Protein AF-A0A0Q1FCD8-F1 (afdb_monomer)

Nearest PDB structures (foldseek):
  8akt-assembly1_0  TM=8.439E-01  e=7.399E+00  Synechocystis sp. PCC 6803

Structure (mmCIF, N/CA/C/O backbone):
data_AF-A0A0Q1FCD8-F1
#
_entry.id   AF-A0A0Q1FCD8-F1
#
loop_
_atom_site.group_PDB
_atom_site.id
_atom_site.type_symbol
_atom_site.label_atom_id
_atom_site.label_alt_id
_atom_site.label_comp_id
_atom_site.label_asym_id
_atom_site.label_entity_id
_atom_site.label_seq_id
_atom_site.pdbx_PDB_ins_code
_atom_site.Cartn_x
_atom_site.Cartn_y
_atom_site.Cartn_z
_atom_site.occupancy
_atom_site.B_iso_or_equiv
_atom_site.auth_seq_id
_atom_site.auth_comp_id
_atom_site.auth_asym_id
_atom_site.auth_atom_id
_atom_site.pdbx_PDB_model_num
ATOM 1 N N . MET A 1 1 ? -15.987 9.593 26.495 1.00 61.50 1 MET A N 1
ATOM 2 C CA . MET A 1 1 ? -15.291 8.304 26.291 1.00 61.50 1 MET A CA 1
ATOM 3 C C . MET A 1 1 ? -14.615 7.906 27.582 1.00 61.50 1 MET A C 1
ATOM 5 O O . MET A 1 1 ? -13.852 8.701 28.119 1.00 61.50 1 MET A O 1
ATOM 9 N N . ASP A 1 2 ? -14.897 6.698 28.055 1.00 77.62 2 ASP A N 1
ATOM 10 C CA . ASP A 1 2 ? -14.167 6.094 29.166 1.00 77.62 2 ASP A CA 1
ATOM 11 C C . ASP A 1 2 ? -12.656 5.980 28.828 1.00 77.62 2 ASP A C 1
ATOM 13 O O . ASP A 1 2 ? -12.315 5.715 27.663 1.00 77.62 2 ASP A O 1
ATOM 17 N N . PRO A 1 3 ? -11.728 6.193 29.782 1.00 75.25 3 PRO A N 1
ATOM 18 C CA . PRO A 1 3 ? -10.287 6.134 29.533 1.00 75.25 3 PRO A CA 1
ATOM 19 C C . PRO A 1 3 ? -9.818 4.823 28.886 1.00 75.25 3 PRO A C 1
ATOM 21 O O . PRO A 1 3 ? -8.913 4.855 28.046 1.00 75.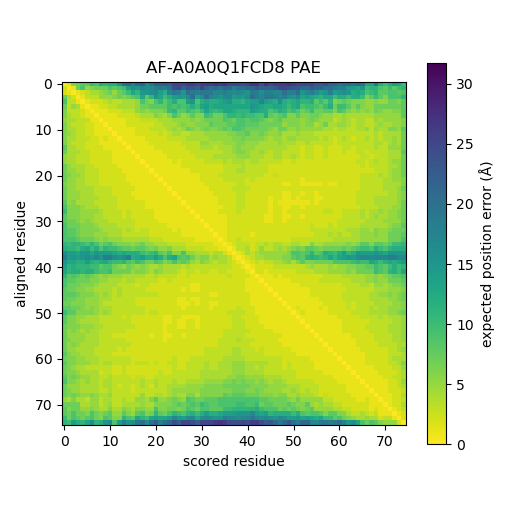25 3 PRO A O 1
ATOM 24 N N . ALA A 1 4 ? -10.451 3.687 29.204 1.00 76.44 4 ALA A N 1
ATOM 25 C CA . ALA A 1 4 ? -10.115 2.399 28.599 1.00 76.44 4 ALA A CA 1
ATOM 26 C C . ALA A 1 4 ? -10.490 2.354 27.107 1.00 76.44 4 ALA A C 1
ATOM 28 O O . ALA A 1 4 ? -9.731 1.853 26.275 1.00 76.44 4 ALA A O 1
ATOM 29 N N . THR A 1 5 ? -11.616 2.969 26.738 1.00 76.69 5 THR A N 1
ATOM 30 C CA . THR A 1 5 ? -12.094 3.045 25.347 1.00 76.69 5 THR A CA 1
ATOM 31 C C . THR A 1 5 ? -11.164 3.887 24.464 1.00 76.69 5 THR A C 1
ATOM 33 O O . THR A 1 5 ? -10.872 3.529 23.319 1.00 76.69 5 THR A O 1
ATOM 36 N N . SER A 1 6 ? -10.630 4.983 25.013 1.00 78.56 6 SER A N 1
ATOM 37 C CA . SER A 1 6 ? -9.673 5.855 24.317 1.00 78.56 6 SER A CA 1
ATOM 38 C C . SER A 1 6 ? -8.361 5.135 23.981 1.00 78.56 6 SER A C 1
ATOM 40 O O . SER A 1 6 ? -7.826 5.287 22.879 1.00 78.56 6 SER A O 1
ATOM 42 N N .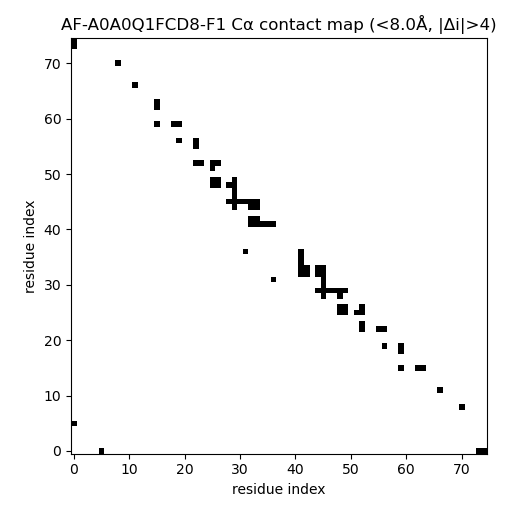 GLN A 1 7 ? -7.853 4.295 24.891 1.00 84.19 7 GLN A N 1
ATOM 43 C CA . GLN A 1 7 ? -6.646 3.505 24.627 1.00 84.19 7 GLN A CA 1
ATOM 44 C C . GLN A 1 7 ? -6.865 2.473 23.514 1.00 84.19 7 GLN A C 1
ATOM 46 O O . GLN A 1 7 ? -6.040 2.365 22.605 1.00 84.19 7 GLN A O 1
ATOM 51 N N . VAL A 1 8 ? -8.003 1.771 23.530 1.00 84.62 8 VAL A N 1
ATOM 52 C CA . VAL A 1 8 ? -8.357 0.796 22.486 1.00 84.62 8 VAL A CA 1
ATOM 53 C C . VAL A 1 8 ? -8.456 1.470 21.115 1.00 84.62 8 VAL A C 1
ATOM 55 O O . VAL A 1 8 ? -7.930 0.944 20.129 1.00 84.62 8 VAL A O 1
ATOM 58 N N . PHE A 1 9 ? -9.059 2.662 21.041 1.00 85.19 9 PHE A N 1
ATOM 59 C CA . PHE A 1 9 ? -9.106 3.437 19.803 1.00 85.19 9 PHE A CA 1
ATOM 60 C C . PHE A 1 9 ? -7.709 3.812 19.291 1.00 85.19 9 PHE A C 1
ATOM 62 O O . PHE A 1 9 ? -7.425 3.600 18.112 1.00 85.19 9 PHE A O 1
ATOM 69 N N . LYS A 1 10 ? -6.811 4.305 20.156 1.00 87.88 10 LYS A N 1
ATOM 70 C CA . LYS A 1 10 ? -5.436 4.660 19.757 1.00 87.88 10 LYS A CA 1
ATOM 71 C C . LYS A 1 10 ? -4.699 3.477 19.131 1.00 87.88 10 LYS A C 1
ATOM 73 O O . LYS A 1 10 ? -4.095 3.633 18.074 1.00 87.88 10 LYS A O 1
ATOM 78 N N . VAL A 1 11 ? -4.794 2.287 19.728 1.00 89.00 11 VAL A N 1
ATOM 79 C CA . VAL A 1 11 ? -4.157 1.071 19.190 1.00 89.00 11 VAL A CA 1
ATOM 80 C C . VAL A 1 11 ? -4.736 0.699 17.821 1.00 89.00 11 VAL A C 1
ATOM 82 O O . VAL A 1 11 ? -3.986 0.431 16.879 1.00 89.00 11 VAL A O 1
ATOM 85 N N . LYS A 1 12 ? -6.067 0.731 17.677 1.00 88.31 12 LYS A N 1
ATOM 86 C CA . LYS A 1 12 ? -6.750 0.477 16.397 1.00 88.31 12 LYS A CA 1
ATOM 87 C C . LYS A 1 12 ? -6.327 1.480 15.322 1.00 88.31 12 LYS A C 1
ATOM 89 O O . LYS A 1 12 ? -6.052 1.079 14.192 1.00 88.31 12 LYS A O 1
ATOM 94 N N . PHE A 1 13 ? -6.223 2.756 15.681 1.00 89.44 13 PHE A N 1
ATOM 95 C CA . PHE A 1 13 ? -5.805 3.824 14.780 1.00 89.44 13 PHE A CA 1
ATOM 96 C C . PHE A 1 13 ? -4.346 3.671 14.341 1.00 89.44 13 PHE A C 1
ATOM 98 O O . PHE A 1 13 ? -4.066 3.735 13.148 1.00 89.44 13 PHE A O 1
ATOM 105 N N . ILE A 1 14 ? -3.426 3.384 15.269 1.00 92.75 14 ILE A N 1
ATOM 106 C CA . ILE A 1 14 ? -2.011 3.127 14.953 1.00 92.75 14 ILE A CA 1
ATOM 107 C C . ILE A 1 14 ? -1.886 1.972 13.957 1.00 92.75 14 ILE A C 1
ATOM 109 O O . ILE A 1 14 ? -1.197 2.107 12.947 1.00 92.75 14 ILE A O 1
ATOM 113 N N . LYS A 1 15 ? -2.598 0.862 14.191 1.00 92.31 15 LYS A N 1
ATOM 114 C CA . LYS A 1 15 ? -2.602 -0.288 13.275 1.00 92.31 15 LYS A CA 1
ATOM 115 C C . LYS A 1 15 ? -3.071 0.103 11.873 1.00 92.31 15 LYS A C 1
ATOM 117 O O . LYS A 1 15 ? -2.498 -0.344 10.881 1.00 92.31 15 LYS A O 1
ATOM 122 N N . LEU A 1 16 ? -4.105 0.936 11.789 1.00 92.88 16 LEU A N 1
ATOM 123 C CA . LEU A 1 16 ? -4.638 1.404 10.519 1.00 92.88 16 LEU A CA 1
ATOM 124 C C . LEU A 1 16 ? -3.641 2.312 9.789 1.00 92.88 16 LEU A C 1
ATOM 126 O O . LEU A 1 16 ? -3.349 2.095 8.617 1.00 92.88 16 LEU A O 1
ATOM 130 N N . THR A 1 17 ? -3.067 3.285 10.492 1.00 94.19 17 THR A N 1
ATOM 131 C CA . THR A 1 17 ? -2.068 4.208 9.942 1.00 94.19 17 THR A CA 1
ATOM 132 C C . THR A 1 17 ? -0.817 3.466 9.480 1.00 94.19 17 THR A C 1
ATOM 134 O O . THR A 1 17 ? -0.288 3.759 8.410 1.00 94.19 17 THR A O 1
ATOM 137 N N . MET A 1 18 ? -0.365 2.461 10.231 1.00 96.00 18 MET A N 1
ATOM 138 C CA . MET A 1 18 ? 0.756 1.610 9.833 1.00 96.00 18 MET A CA 1
ATOM 139 C C . MET A 1 18 ? 0.448 0.850 8.535 1.00 96.00 18 MET A C 1
ATOM 141 O O . MET A 1 18 ? 1.263 0.852 7.617 1.00 96.00 18 MET A O 1
ATOM 145 N N . LEU A 1 19 ? -0.752 0.271 8.415 1.00 94.56 19 LEU A N 1
ATOM 146 C CA . LEU A 1 19 ? -1.191 -0.403 7.191 1.00 94.56 19 LEU A CA 1
ATOM 147 C C . LEU A 1 19 ? -1.251 0.556 5.991 1.00 94.56 19 LEU A C 1
ATOM 149 O O . LEU A 1 19 ? -0.831 0.190 4.895 1.00 94.56 19 LEU A O 1
ATOM 153 N N . LEU A 1 20 ? -1.726 1.788 6.196 1.00 94.62 20 LEU A N 1
ATOM 154 C CA . LEU A 1 20 ? -1.734 2.813 5.152 1.00 94.62 20 LEU A CA 1
ATOM 155 C C . LEU A 1 20 ? -0.315 3.163 4.686 1.00 94.62 20 LEU A C 1
ATOM 157 O O . LEU A 1 20 ? -0.081 3.274 3.488 1.00 94.62 20 LEU A O 1
ATOM 161 N N . ASN A 1 21 ? 0.645 3.279 5.607 1.00 97.62 21 ASN A N 1
ATOM 162 C CA . ASN A 1 21 ? 2.044 3.520 5.249 1.00 97.62 21 ASN A CA 1
ATOM 163 C C . ASN A 1 21 ? 2.627 2.372 4.416 1.00 97.62 21 ASN A C 1
ATOM 165 O O . ASN A 1 21 ? 3.295 2.627 3.419 1.00 97.62 21 ASN A O 1
ATOM 169 N N . VAL A 1 22 ? 2.323 1.116 4.758 1.00 97.38 22 VAL A N 1
ATOM 170 C CA . VAL A 1 22 ? 2.733 -0.045 3.946 1.00 97.38 22 VAL A CA 1
ATOM 171 C C . VAL A 1 22 ? 2.165 0.048 2.527 1.00 97.38 22 VAL A C 1
ATOM 173 O O . VAL A 1 22 ? 2.894 -0.168 1.564 1.00 97.38 22 VAL A O 1
ATOM 176 N N . ILE A 1 23 ? 0.892 0.426 2.380 1.00 97.44 23 ILE A N 1
ATOM 177 C CA . ILE A 1 23 ? 0.266 0.636 1.065 1.00 97.44 23 ILE A CA 1
ATOM 178 C C . ILE A 1 23 ? 1.002 1.724 0.273 1.00 97.44 23 ILE A C 1
ATOM 180 O O . ILE A 1 23 ? 1.309 1.524 -0.901 1.00 97.44 23 ILE A O 1
ATOM 1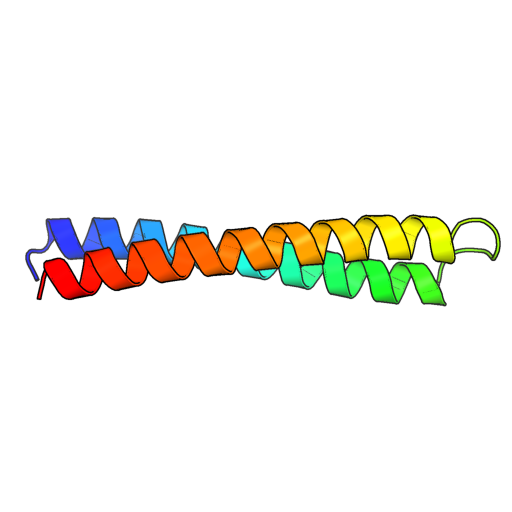84 N N . MET A 1 24 ? 1.313 2.855 0.911 1.00 97.81 24 MET A N 1
ATOM 185 C CA . MET A 1 24 ? 2.044 3.953 0.273 1.00 97.81 24 MET A CA 1
ATOM 186 C C . MET A 1 24 ? 3.441 3.517 -0.181 1.00 97.81 24 MET A C 1
ATOM 188 O O . MET A 1 24 ? 3.840 3.831 -1.300 1.00 97.81 24 MET A O 1
ATOM 192 N N . LEU A 1 25 ? 4.159 2.750 0.646 1.00 98.06 25 LEU A N 1
ATOM 193 C CA . LEU A 1 25 ? 5.470 2.200 0.296 1.00 98.06 25 LEU A CA 1
ATOM 194 C C . LEU A 1 25 ? 5.392 1.216 -0.875 1.00 98.06 25 LEU A C 1
ATOM 196 O O . LEU A 1 25 ? 6.270 1.238 -1.731 1.00 98.06 25 LEU A O 1
ATOM 200 N N . LEU A 1 26 ? 4.342 0.393 -0.959 1.00 97.75 26 LEU A N 1
ATOM 201 C CA . LEU A 1 26 ? 4.142 -0.505 -2.099 1.00 97.75 26 LEU A CA 1
ATOM 202 C C . LEU A 1 26 ? 3.876 0.266 -3.396 1.00 97.75 26 LEU A C 1
ATOM 204 O O . LEU A 1 26 ? 4.465 -0.069 -4.420 1.00 97.75 26 LEU A O 1
ATOM 208 N N . TYR A 1 27 ? 3.048 1.316 -3.364 1.00 98.00 27 TYR A N 1
ATOM 209 C CA . TYR A 1 27 ? 2.835 2.169 -4.540 1.00 98.00 27 TYR A CA 1
ATOM 210 C C . TYR A 1 27 ? 4.112 2.899 -4.957 1.00 98.00 27 TYR A C 1
ATOM 212 O O . TYR A 1 27 ? 4.462 2.886 -6.136 1.00 98.00 27 TYR A O 1
ATOM 220 N N . ALA A 1 28 ? 4.832 3.495 -4.004 1.00 97.75 28 ALA A N 1
ATOM 221 C CA . ALA A 1 28 ? 6.114 4.136 -4.277 1.00 97.75 28 ALA A CA 1
ATOM 222 C C . ALA A 1 28 ? 7.115 3.134 -4.871 1.00 97.75 28 ALA A C 1
ATOM 224 O O . ALA A 1 28 ? 7.745 3.419 -5.886 1.00 97.75 28 ALA A O 1
ATOM 225 N N . GLY A 1 29 ? 7.194 1.932 -4.295 1.00 97.19 29 GLY A N 1
ATOM 226 C CA . GLY A 1 29 ? 8.009 0.832 -4.796 1.00 97.19 29 GLY A CA 1
ATOM 227 C C . GLY A 1 29 ? 7.612 0.388 -6.202 1.00 97.19 29 GLY A C 1
ATOM 228 O O . GLY A 1 29 ? 8.493 0.142 -7.012 1.00 97.19 29 GLY A O 1
ATOM 229 N N . ALA A 1 30 ? 6.318 0.332 -6.528 1.00 96.31 30 ALA A N 1
ATOM 230 C CA . ALA A 1 30 ? 5.841 -0.014 -7.867 1.00 96.31 30 ALA A CA 1
ATOM 231 C C . ALA A 1 30 ? 6.257 1.030 -8.913 1.00 96.31 30 ALA A C 1
ATOM 233 O O . ALA A 1 30 ? 6.716 0.671 -9.995 1.00 96.31 30 ALA A O 1
ATO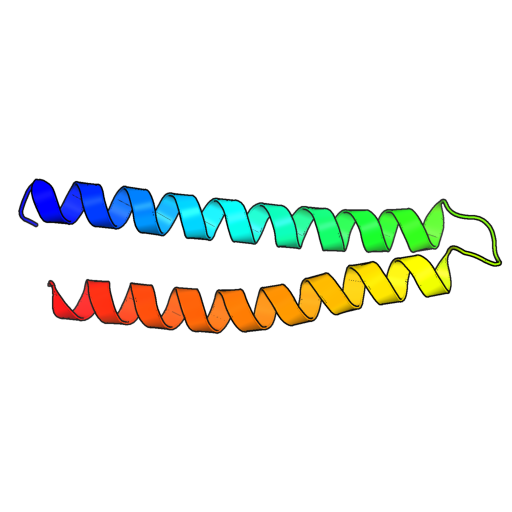M 234 N N . VAL A 1 31 ? 6.143 2.320 -8.577 1.00 96.94 31 VAL A N 1
ATOM 235 C CA . VAL A 1 31 ? 6.583 3.423 -9.446 1.00 96.94 31 VAL A CA 1
ATOM 236 C C . VAL A 1 31 ? 8.095 3.371 -9.641 1.00 96.94 31 VAL A C 1
ATOM 238 O O . VAL A 1 31 ? 8.568 3.373 -10.774 1.00 96.94 31 VAL A O 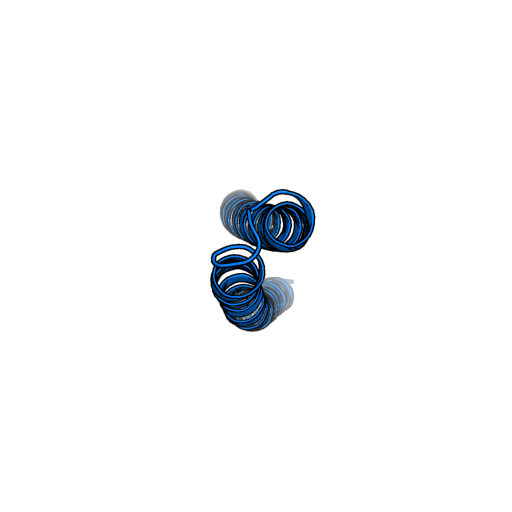1
ATOM 241 N N . VAL A 1 32 ? 8.856 3.257 -8.549 1.00 97.00 32 VAL A N 1
ATOM 242 C CA . VAL A 1 32 ? 10.314 3.081 -8.599 1.00 97.00 32 VAL A CA 1
ATOM 243 C C . VAL A 1 32 ? 10.673 1.870 -9.453 1.00 97.00 32 VAL A C 1
ATOM 245 O O . VAL A 1 32 ? 11.534 1.973 -10.319 1.00 97.00 32 VAL A O 1
ATOM 248 N N . ALA A 1 33 ? 9.980 0.747 -9.271 1.00 94.38 33 ALA A N 1
ATOM 249 C CA . ALA A 1 33 ? 10.252 -0.469 -10.013 1.00 94.38 33 ALA A CA 1
ATOM 250 C C . ALA A 1 33 ? 10.046 -0.296 -11.519 1.00 94.38 33 ALA A C 1
ATOM 252 O O . ALA A 1 33 ? 10.879 -0.728 -12.310 1.00 94.38 33 ALA A O 1
ATOM 253 N N . TYR A 1 34 ? 8.977 0.392 -11.907 1.00 94.62 34 TYR A N 1
ATOM 254 C CA . TYR A 1 34 ? 8.661 0.641 -13.306 1.00 94.62 34 TYR A CA 1
ATOM 255 C C . TYR A 1 34 ? 9.725 1.494 -14.020 1.00 94.62 34 TYR A C 1
ATOM 257 O O . TYR A 1 34 ? 10.025 1.247 -15.188 1.00 94.62 34 TYR A O 1
ATOM 265 N N . PHE A 1 35 ? 10.306 2.479 -13.325 1.00 95.25 35 PHE A N 1
ATOM 266 C CA . PHE A 1 35 ? 11.265 3.418 -13.919 1.00 95.25 35 PHE A CA 1
ATOM 267 C C . PHE A 1 35 ? 12.738 3.030 -13.739 1.00 95.25 35 PHE A C 1
ATOM 269 O O . PHE A 1 35 ? 13.554 3.410 -14.575 1.00 95.25 35 PHE A O 1
ATOM 276 N N . LEU A 1 36 ? 13.094 2.328 -12.658 1.00 94.50 36 LEU A N 1
ATOM 277 C CA . LEU A 1 36 ? 14.493 2.076 -12.286 1.00 94.50 36 LEU A CA 1
ATOM 278 C C . LEU A 1 36 ? 14.958 0.625 -12.467 1.00 94.50 36 LEU A C 1
ATOM 280 O O . LEU A 1 36 ? 16.167 0.399 -12.446 1.00 94.50 36 LEU A O 1
ATOM 284 N N . LEU A 1 37 ? 14.066 -0.359 -12.649 1.00 90.81 37 LEU A N 1
ATOM 285 C CA . LEU A 1 37 ? 14.504 -1.713 -13.015 1.00 90.81 37 LEU A CA 1
ATOM 286 C C . LEU A 1 37 ? 14.752 -1.844 -14.526 1.00 90.81 37 LEU A C 1
ATOM 288 O O . LEU A 1 37 ? 14.212 -1.098 -15.340 1.00 90.81 37 LEU A O 1
ATOM 292 N N . GLY A 1 38 ? 15.573 -2.831 -14.896 1.00 90.81 38 GLY A N 1
ATOM 293 C CA . GLY A 1 38 ? 15.815 -3.195 -16.293 1.00 90.81 38 GLY A CA 1
ATOM 294 C C . GLY A 1 38 ? 14.553 -3.686 -17.013 1.00 90.81 38 GLY A C 1
ATOM 295 O O . GLY A 1 38 ? 13.583 -4.096 -16.372 1.00 90.81 38 GLY A O 1
ATOM 296 N N . ALA A 1 39 ? 14.590 -3.669 -18.349 1.00 87.06 39 ALA A N 1
ATOM 297 C CA . ALA A 1 39 ? 13.435 -3.902 -19.226 1.00 87.06 39 ALA A CA 1
ATOM 298 C C . ALA A 1 39 ? 12.696 -5.237 -18.999 1.00 87.06 39 ALA A C 1
ATOM 300 O O . ALA A 1 39 ? 11.500 -5.318 -19.257 1.00 87.06 39 ALA A O 1
ATOM 301 N N . ASP A 1 40 ? 13.379 -6.260 -18.485 1.00 91.81 40 ASP A N 1
ATOM 302 C CA . ASP A 1 40 ? 12.770 -7.572 -18.235 1.00 91.81 40 ASP A CA 1
ATOM 303 C C . ASP A 1 40 ? 12.018 -7.640 -16.897 1.00 91.81 40 ASP A C 1
ATOM 305 O O . ASP A 1 40 ? 11.114 -8.456 -16.718 1.00 91.81 40 ASP A O 1
ATOM 309 N N . LEU A 1 41 ? 12.394 -6.793 -15.932 1.00 92.19 41 LEU A N 1
ATOM 310 C CA . LEU A 1 41 ? 11.904 -6.859 -14.551 1.00 92.19 41 LEU A CA 1
ATOM 311 C C . LEU A 1 41 ? 11.033 -5.665 -14.157 1.00 92.19 41 LEU A C 1
ATOM 313 O O . LEU A 1 41 ? 10.245 -5.785 -13.219 1.00 92.19 41 LEU A O 1
ATOM 317 N N . ASN A 1 42 ? 11.138 -4.534 -14.856 1.00 93.75 42 ASN A N 1
ATOM 318 C CA . ASN A 1 42 ? 10.420 -3.309 -14.511 1.00 93.75 42 ASN A CA 1
ATOM 319 C C . ASN A 1 42 ? 8.901 -3.507 -14.440 1.00 93.75 42 ASN A C 1
ATOM 321 O O . ASN A 1 42 ? 8.274 -3.194 -13.427 1.00 93.75 42 ASN A O 1
ATOM 325 N N . LEU A 1 43 ? 8.312 -4.088 -15.481 1.00 94.56 43 LEU A N 1
ATOM 326 C CA . LEU A 1 43 ? 6.878 -4.248 -15.618 1.00 94.56 43 LEU A CA 1
ATOM 327 C C . LEU A 1 43 ? 6.340 -5.369 -14.713 1.00 94.56 43 LEU A C 1
ATOM 329 O O . LEU A 1 43 ? 5.393 -5.093 -13.973 1.00 94.56 43 LEU A O 1
ATOM 333 N N . PRO A 1 44 ? 6.925 -6.587 -14.668 1.00 96.62 44 PRO A N 1
ATOM 334 C CA . PRO A 1 44 ? 6.448 -7.630 -13.760 1.00 96.62 44 PRO A CA 1
ATOM 335 C C . PRO A 1 44 ? 6.498 -7.208 -12.288 1.00 96.62 44 PRO A C 1
ATOM 337 O O . PRO A 1 44 ? 5.521 -7.394 -11.561 1.00 96.62 44 PRO A O 1
ATOM 340 N N . VAL A 1 45 ? 7.600 -6.592 -11.843 1.00 96.69 45 VAL A N 1
ATOM 341 C CA . VAL A 1 45 ? 7.755 -6.168 -10.443 1.00 96.69 45 VAL A CA 1
ATOM 342 C C . VAL A 1 45 ? 6.793 -5.028 -10.107 1.00 96.69 45 VAL A C 1
ATOM 344 O O . VAL A 1 45 ? 6.146 -5.069 -9.058 1.00 96.69 45 VAL A O 1
ATOM 347 N N . ALA A 1 46 ? 6.629 -4.049 -11.002 1.00 96.50 46 ALA A N 1
ATOM 348 C CA . ALA A 1 46 ? 5.662 -2.970 -10.813 1.00 96.50 46 ALA A CA 1
ATOM 349 C C . ALA A 1 46 ? 4.218 -3.491 -10.734 1.00 96.50 46 ALA A C 1
ATOM 351 O O . ALA A 1 46 ? 3.456 -3.041 -9.878 1.00 96.50 46 ALA A O 1
ATOM 352 N N . ILE A 1 47 ? 3.847 -4.471 -11.567 1.00 97.62 47 ILE A N 1
ATOM 353 C CA . ILE A 1 47 ? 2.520 -5.103 -11.533 1.00 97.62 47 ILE A CA 1
ATOM 354 C C . ILE A 1 47 ? 2.299 -5.837 -10.211 1.00 97.62 47 ILE A C 1
ATOM 356 O O . ILE A 1 47 ? 1.237 -5.690 -9.609 1.00 97.62 47 ILE A O 1
ATOM 360 N N . VAL A 1 48 ? 3.282 -6.603 -9.731 1.00 97.81 48 VAL A N 1
ATOM 361 C CA . VAL A 1 48 ? 3.160 -7.336 -8.462 1.00 97.81 48 VAL A CA 1
ATOM 362 C C . VAL A 1 48 ? 3.014 -6.370 -7.285 1.00 97.81 48 VAL A C 1
ATOM 364 O O . VAL A 1 48 ? 2.090 -6.520 -6.482 1.00 97.81 48 VAL A O 1
ATOM 367 N N . LEU A 1 49 ? 3.872 -5.349 -7.198 1.00 97.44 49 LEU A N 1
ATOM 368 C CA . LEU A 1 49 ? 3.817 -4.347 -6.129 1.00 97.44 49 LEU A CA 1
ATOM 369 C C . LE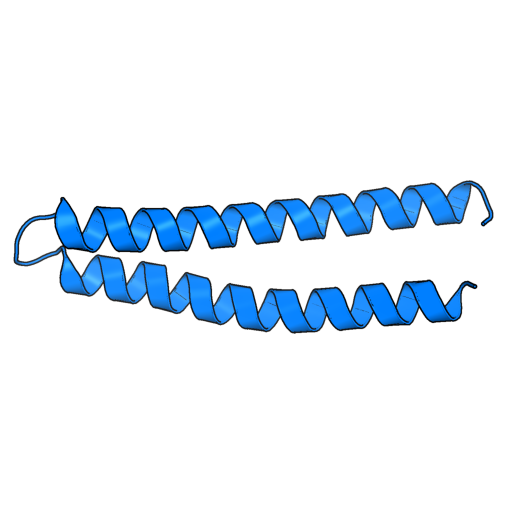U A 1 49 ? 2.525 -3.523 -6.187 1.00 97.44 49 LEU A C 1
ATOM 371 O O . LEU A 1 49 ? 1.855 -3.356 -5.167 1.00 97.44 49 LEU A O 1
ATOM 375 N N . GLY A 1 50 ? 2.139 -3.060 -7.377 1.00 97.56 50 GLY A N 1
ATOM 376 C CA . GLY A 1 50 ? 0.904 -2.311 -7.594 1.00 97.56 50 GLY A CA 1
ATOM 377 C C . GLY A 1 50 ? -0.339 -3.148 -7.292 1.00 97.56 50 GLY A C 1
ATOM 378 O O . GLY A 1 50 ? -1.235 -2.694 -6.583 1.00 97.56 50 GLY A O 1
ATOM 379 N N . GLY A 1 51 ? -0.374 -4.402 -7.747 1.00 98.00 51 GLY A N 1
ATOM 380 C CA . GLY A 1 51 ? -1.453 -5.346 -7.462 1.00 98.00 51 GLY A CA 1
ATOM 381 C C . GLY A 1 51 ? -1.602 -5.620 -5.965 1.00 98.00 51 GLY A C 1
ATOM 382 O O . GLY A 1 51 ? -2.708 -5.531 -5.426 1.00 98.00 51 GLY A O 1
ATOM 383 N N . ALA A 1 52 ? -0.491 -5.864 -5.264 1.00 97.69 52 ALA A N 1
ATOM 384 C CA . ALA A 1 52 ? -0.489 -6.007 -3.810 1.00 97.69 52 ALA A CA 1
ATOM 385 C C . ALA A 1 52 ? -1.004 -4.734 -3.113 1.00 97.69 52 ALA A C 1
ATOM 387 O O . ALA A 1 52 ? -1.847 -4.823 -2.218 1.00 97.69 52 ALA A O 1
ATOM 388 N N . ALA A 1 53 ? -0.568 -3.549 -3.556 1.00 97.38 53 ALA A N 1
ATOM 389 C CA . ALA A 1 53 ? -1.022 -2.269 -3.015 1.00 97.38 53 ALA A CA 1
ATOM 390 C C . ALA A 1 53 ? -2.536 -2.067 -3.195 1.00 97.38 53 ALA A C 1
ATOM 392 O O . ALA A 1 53 ? -3.215 -1.626 -2.262 1.00 97.38 53 ALA A O 1
ATOM 393 N N . VAL A 1 54 ? -3.092 -2.437 -4.353 1.00 97.94 54 VAL A N 1
ATOM 394 C CA . VAL A 1 54 ? -4.537 -2.378 -4.629 1.00 97.94 54 VAL A CA 1
ATOM 395 C C . VAL A 1 54 ? -5.306 -3.311 -3.697 1.00 97.94 54 VAL A C 1
ATOM 397 O O . VAL A 1 54 ? -6.259 -2.875 -3.045 1.00 97.94 54 VAL A O 1
ATOM 400 N N . LEU A 1 55 ? -4.880 -4.570 -3.567 1.00 97.81 55 LEU A N 1
ATOM 401 C CA . LEU A 1 55 ? -5.531 -5.537 -2.678 1.00 97.81 55 LEU A CA 1
ATOM 402 C C . LEU A 1 55 ? -5.507 -5.072 -1.216 1.00 97.81 55 LEU A C 1
ATOM 404 O O . LEU A 1 55 ? -6.545 -5.088 -0.544 1.00 97.81 55 LEU A O 1
ATOM 408 N N . LEU A 1 56 ? -4.358 -4.588 -0.733 1.00 96.56 56 LEU A N 1
ATOM 409 C CA . LEU A 1 56 ? -4.247 -4.032 0.615 1.00 96.56 56 LEU A CA 1
ATOM 410 C C . LEU A 1 56 ? -5.102 -2.770 0.781 1.00 96.56 56 LEU A C 1
ATOM 412 O O . LEU A 1 56 ? -5.704 -2.596 1.836 1.00 96.56 56 LEU A O 1
ATOM 416 N N . SER A 1 57 ? -5.220 -1.923 -0.244 1.00 96.00 57 SER A N 1
ATOM 417 C CA . SER A 1 57 ? -6.082 -0.731 -0.219 1.00 96.00 57 SER A CA 1
ATOM 418 C C . SER A 1 57 ? -7.560 -1.095 -0.061 1.00 96.00 57 SER A C 1
ATOM 420 O O . SER A 1 57 ? -8.284 -0.470 0.720 1.00 96.00 57 SER A O 1
ATOM 422 N N . LEU A 1 58 ? -8.021 -2.135 -0.762 1.00 97.06 58 LEU A N 1
ATOM 423 C CA . LEU A 1 58 ? -9.384 -2.651 -0.625 1.00 97.06 58 LEU A CA 1
ATOM 424 C C . LEU A 1 58 ? -9.624 -3.229 0.774 1.00 97.06 58 LEU A C 1
ATOM 426 O O . LEU A 1 58 ? -10.661 -2.963 1.388 1.00 97.06 58 LEU A O 1
ATOM 430 N N . TYR A 1 59 ? -8.655 -3.978 1.302 1.00 95.81 59 TYR A N 1
ATOM 431 C CA . TYR A 1 59 ? -8.707 -4.480 2.672 1.00 95.81 59 TYR A CA 1
ATOM 432 C C . TYR A 1 59 ? -8.727 -3.338 3.702 1.00 95.81 59 TYR A C 1
ATOM 434 O O . TYR A 1 59 ? -9.577 -3.332 4.594 1.00 95.81 59 TYR A O 1
ATOM 442 N N . PHE A 1 60 ? -7.861 -2.332 3.545 1.00 94.94 60 PHE A N 1
ATOM 443 C CA . PHE A 1 60 ? -7.800 -1.148 4.400 1.00 94.94 60 PHE 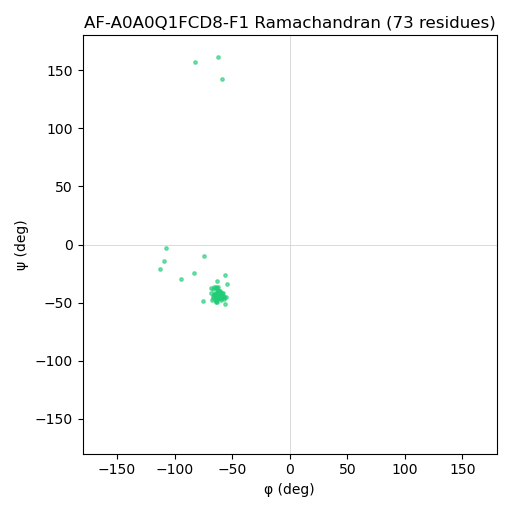A CA 1
ATOM 444 C C . PHE A 1 60 ? -9.133 -0.403 4.417 1.00 94.94 60 PHE A C 1
ATOM 446 O O . PHE A 1 60 ? -9.617 -0.063 5.492 1.00 94.94 60 PHE A O 1
ATOM 453 N N . ARG A 1 61 ? -9.783 -0.211 3.259 1.00 94.56 61 ARG A N 1
ATOM 454 C CA . ARG A 1 61 ? -11.117 0.411 3.189 1.00 94.56 61 ARG A CA 1
ATOM 455 C C . ARG A 1 61 ? -12.150 -0.336 4.032 1.00 94.56 61 ARG A C 1
ATOM 457 O O . ARG A 1 61 ? -12.888 0.299 4.784 1.00 94.56 61 ARG A O 1
ATOM 464 N N . LYS A 1 62 ? -12.186 -1.672 3.949 1.00 93.88 62 LYS A N 1
ATOM 465 C CA . LYS A 1 62 ? -13.093 -2.498 4.766 1.00 93.88 62 LYS A CA 1
ATOM 466 C C . LYS A 1 62 ? -12.761 -2.396 6.256 1.00 93.88 62 LYS A C 1
ATOM 468 O O . LYS A 1 62 ? -13.664 -2.232 7.074 1.00 93.88 62 LYS A O 1
ATOM 473 N N . ALA A 1 63 ? -11.477 -2.464 6.607 1.00 92.38 63 ALA A N 1
ATOM 474 C CA . ALA A 1 63 ? -11.025 -2.328 7.988 1.00 92.38 63 ALA A CA 1
ATOM 475 C C . ALA A 1 63 ? -11.390 -0.949 8.561 1.00 92.38 63 ALA A C 1
ATOM 477 O O . ALA A 1 63 ? 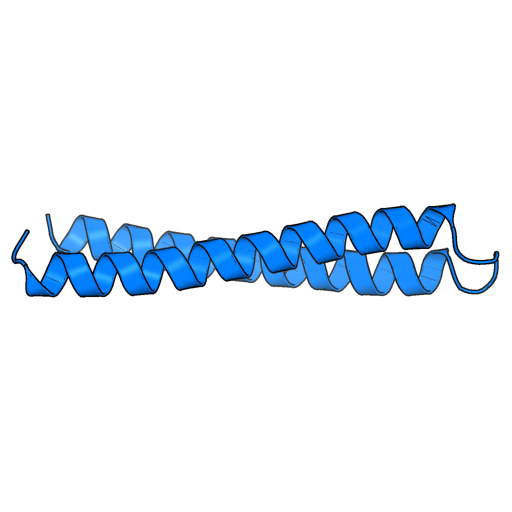-11.966 -0.875 9.641 1.00 92.38 63 ALA A O 1
ATOM 478 N N . TYR A 1 64 ? -11.144 0.127 7.810 1.00 93.00 64 TYR A N 1
ATOM 479 C CA . TYR A 1 64 ? -11.489 1.493 8.198 1.00 93.00 64 TYR A CA 1
ATOM 480 C C . TYR A 1 64 ? -12.990 1.664 8.426 1.00 93.00 64 TYR A C 1
ATOM 482 O O . TYR A 1 64 ? -13.390 2.187 9.461 1.00 93.00 64 TYR A O 1
ATOM 490 N N . ALA A 1 65 ? -13.824 1.185 7.497 1.00 91.75 65 ALA A N 1
ATOM 491 C CA . ALA A 1 65 ? -15.277 1.259 7.634 1.00 91.75 65 ALA A CA 1
ATOM 492 C C . ALA A 1 65 ? -15.771 0.538 8.899 1.00 91.75 65 ALA A C 1
ATOM 494 O O . ALA A 1 65 ? -16.606 1.077 9.624 1.00 91.75 65 ALA A O 1
ATOM 495 N N . ARG A 1 66 ? -15.210 -0.640 9.206 1.00 90.44 66 ARG A N 1
ATOM 496 C CA . ARG A 1 66 ? -15.538 -1.394 10.424 1.00 90.44 66 ARG A CA 1
ATOM 497 C C . ARG A 1 66 ? -15.136 -0.644 11.694 1.00 90.44 66 ARG A C 1
ATOM 499 O O . ARG A 1 66 ? -15.943 -0.538 12.611 1.00 90.44 66 ARG A O 1
ATOM 506 N N . GLU A 1 67 ? -13.911 -0.123 11.756 1.00 89.38 67 GLU A N 1
ATOM 507 C CA . GLU A 1 67 ? -13.443 0.630 12.929 1.00 89.38 67 GLU A CA 1
ATOM 508 C C . GLU A 1 67 ? -14.227 1.942 13.106 1.00 89.38 67 GLU A C 1
ATOM 510 O O . GLU A 1 67 ? -14.576 2.305 14.227 1.00 89.38 67 GLU A O 1
ATOM 515 N N . LYS A 1 68 ? -14.591 2.616 12.007 1.00 87.31 68 LYS A N 1
ATOM 516 C CA . LYS A 1 68 ? -15.448 3.808 12.030 1.00 87.31 68 LYS A CA 1
ATOM 517 C C . LYS A 1 68 ? -16.851 3.492 12.559 1.00 87.31 68 LYS A C 1
ATOM 519 O O . LYS A 1 68 ? -17.357 4.231 13.397 1.00 87.31 68 LYS A O 1
ATOM 524 N N . ALA A 1 69 ? -17.465 2.394 12.115 1.00 90.38 69 ALA A N 1
ATOM 525 C CA . ALA A 1 69 ? -18.766 1.955 12.623 1.00 90.38 69 ALA A CA 1
ATOM 526 C C . ALA A 1 69 ? -18.712 1.614 14.123 1.00 90.38 69 ALA A C 1
ATOM 528 O O . ALA A 1 69 ? -19.594 2.015 14.876 1.00 90.38 69 ALA A O 1
ATOM 529 N N . TRP A 1 70 ? -17.642 0.946 14.570 1.00 87.8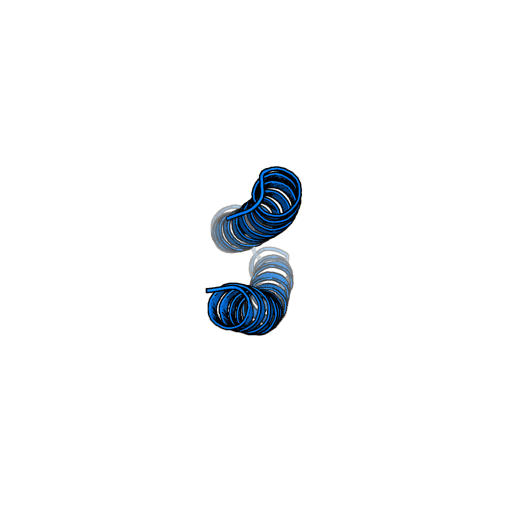1 70 TRP A N 1
ATOM 530 C CA . TRP A 1 70 ? -17.409 0.655 15.989 1.00 87.81 70 TRP A CA 1
ATOM 531 C C . TRP A 1 70 ? -17.258 1.926 16.841 1.00 87.81 70 TRP A C 1
ATOM 533 O O . TRP A 1 70 ? -17.742 1.966 17.969 1.00 87.81 70 TRP A O 1
ATOM 543 N N . LEU A 1 71 ? -16.624 2.979 16.313 1.00 83.81 71 LEU A N 1
ATOM 544 C CA . LEU A 1 71 ? -16.538 4.275 16.999 1.00 83.81 71 LEU A CA 1
ATOM 545 C C . LEU A 1 71 ? -17.896 4.956 17.118 1.00 83.81 71 LEU A C 1
ATOM 547 O O . LEU A 1 71 ? -18.230 5.446 18.190 1.00 83.81 71 LEU A O 1
ATOM 551 N N . HIS A 1 72 ? -18.684 4.959 16.041 1.00 84.38 72 HIS A N 1
ATOM 552 C CA . HIS A 1 72 ? -20.027 5.535 16.069 1.00 84.38 72 HIS A CA 1
ATOM 553 C C . HIS A 1 72 ? -20.965 4.803 17.033 1.00 84.38 72 HIS A C 1
ATOM 555 O O . HIS A 1 72 ? -21.818 5.449 17.621 1.00 84.38 72 HIS A O 1
ATOM 561 N N . ALA A 1 73 ? -20.789 3.493 17.225 1.00 84.06 73 ALA A N 1
ATOM 562 C CA . ALA A 1 73 ? -21.567 2.706 18.183 1.00 84.06 73 ALA A CA 1
ATOM 563 C C . ALA A 1 73 ? -21.176 2.933 19.661 1.00 84.06 73 ALA A C 1
ATOM 565 O O . ALA A 1 73 ? -21.854 2.417 20.543 1.00 84.06 73 ALA A O 1
ATOM 566 N N . GLN A 1 74 ? -20.074 3.642 19.937 1.00 72.06 74 GLN A N 1
ATOM 567 C CA . GLN A 1 74 ? -19.618 3.984 21.297 1.00 72.06 74 GLN A CA 1
ATOM 568 C C . GLN A 1 74 ? -19.811 5.458 21.669 1.00 72.06 74 GLN A C 1
ATOM 570 O O . GLN A 1 74 ? -19.466 5.844 22.789 1.00 72.06 74 GLN A O 1
ATOM 575 N N . ASN A 1 75 ? -20.295 6.273 20.729 1.00 55.22 75 ASN A N 1
ATOM 576 C CA . ASN A 1 75 ? -20.819 7.608 21.015 1.00 55.22 75 ASN A CA 1
ATOM 577 C C . ASN A 1 75 ? -22.276 7.511 21.464 1.00 55.22 75 ASN A C 1
ATOM 579 O O . ASN A 1 75 ? -22.687 8.434 22.197 1.00 55.22 75 ASN A O 1
#

Mean predicted aligned error: 4.72 Å

Foldseek 3Di:
DPPVVVVVLVVLVVVLVVLVVLLVVLQVQLVCLLPPDDPVGSNVSSCVSPVVSVVSVVVSVVSVVVSVVVVVVVD

Secondary structure (DSSP, 8-state):
--HHHHHHHHHHHHHHHHHHHHHHHHHHHHHHHHHHS-TTTHHHHHHHHHHHHHHHHHHHHHHHHHHHHHHHTT-

Sequence (75 aa):
MDPATSQVFKVKFIKLTMLLNVIMLLYAGAVVAYFLLGADLNLPVAIVLGGAAVLLSLYFRKAYAREKAWLHAQN

Solvent-accessible surface area (backbone atoms only — not comparable to full-atom values): 3980 Å² total; per-residue (Å²): 128,59,73,69,57,53,54,55,48,51,54,54,49,50,56,48,54,51,53,50,50,52,36,50,50,28,43,52,47,14,55,49,27,49,75,73,42,58,90,86,48,7,59,63,49,15,49,53,31,37,50,51,22,52,54,50,48,56,49,48,52,55,51,50,52,52,55,50,51,56,52,63,76,72,110

Radius of gyration: 16.99 Å; Cα contacts (8 Å, |Δi|>4): 44; chains: 1; bounding box: 37×16×49 Å

pLDDT: mean 91.21, std 8.28, range [55.22, 98.06]